Protein AF-A0A3N5KKI1-F1 (afdb_monomer)

Foldseek 3Di:
DQAPDDDDDAGPQHDPCSVLLVLLVQVQDPPDPDDDDDDDDPVVVVSSVVSVVVHDHQDPVRVVVVVVVVLVVCVVVAQPPHHRD

Mean predicted aligned error: 4.9 Å

Secondary structure (DSSP, 8-state):
--S-S-SSS--SS-SHHHHHHHHHHHHTSTT--------SSHHHHHHHHHHHHT-----HHHHHHHHHHHHHHHHHH-TBTB---

Sequence (85 aa):
VLGGPLKGPTPRLASPEDRQTSLRYAWGLEGLSVAIVGMRSPEELRQALAAARSFKPLDQAEMAAITERGKQLAAQWGPVRGPVA

Radius of gyration: 13.72 Å; Cα contacts (8 Å, |Δi|>4): 42; chains: 1; bounding box: 29×25×34 Å

pLDDT: mean 86.88, std 12.43, range [44.0, 97.56]

Structure (mmCIF, N/CA/C/O backbone):
data_AF-A0A3N5KKI1-F1
#
_entry.id   AF-A0A3N5KKI1-F1
#
loop_
_atom_site.group_PDB
_atom_site.id
_atom_site.type_symbol
_atom_site.label_atom_id
_atom_site.label_alt_id
_atom_site.label_comp_id
_atom_site.label_asym_id
_atom_site.label_entity_id
_atom_site.label_seq_id
_atom_site.pdbx_PDB_ins_code
_atom_site.Cartn_x
_atom_site.Cartn_y
_atom_site.Cartn_z
_atom_site.occupancy
_atom_site.B_iso_or_equiv
_atom_site.auth_seq_id
_atom_site.auth_comp_id
_atom_site.auth_asym_id
_atom_site.auth_atom_id
_atom_site.pdbx_PDB_model_num
ATOM 1 N N . VAL A 1 1 ? 1.704 -6.674 -3.965 1.00 44.00 1 VAL A N 1
ATOM 2 C CA . VAL A 1 1 ? 2.374 -6.448 -5.272 1.00 44.00 1 VAL A CA 1
ATOM 3 C C . VAL A 1 1 ? 2.345 -4.962 -5.595 1.00 44.00 1 VAL A C 1
ATOM 5 O O . VAL A 1 1 ? 1.359 -4.481 -6.142 1.00 44.00 1 VAL A O 1
ATOM 8 N N . LEU A 1 2 ? 3.400 -4.228 -5.247 1.00 47.66 2 LEU A N 1
ATOM 9 C CA . LEU A 1 2 ? 3.626 -2.889 -5.794 1.00 47.66 2 LEU A CA 1
ATOM 10 C C . LEU A 1 2 ? 4.416 -3.076 -7.095 1.00 47.66 2 LEU A C 1
ATOM 12 O O . LEU A 1 2 ? 5.566 -3.491 -7.055 1.00 47.66 2 LEU A O 1
ATOM 16 N N . GLY A 1 3 ? 3.773 -2.869 -8.250 1.00 53.00 3 GLY A N 1
ATOM 17 C CA . GLY A 1 3 ? 4.449 -2.938 -9.556 1.00 53.00 3 GLY A CA 1
ATOM 18 C C . GLY A 1 3 ? 4.341 -4.255 -10.340 1.00 53.00 3 GLY A C 1
ATOM 19 O O . GLY A 1 3 ? 5.325 -4.676 -10.928 1.00 53.00 3 GLY A O 1
ATOM 20 N N . GLY A 1 4 ? 3.161 -4.893 -10.385 1.00 52.31 4 GLY A N 1
ATOM 21 C CA . GLY A 1 4 ? 2.900 -6.054 -11.270 1.00 52.31 4 GLY A CA 1
ATOM 22 C C . GLY A 1 4 ? 3.239 -5.809 -12.755 1.00 52.31 4 GLY A C 1
ATOM 23 O O . GLY A 1 4 ? 3.572 -4.686 -13.122 1.00 52.31 4 GLY A O 1
ATOM 24 N N . PRO A 1 5 ? 3.099 -6.837 -13.608 1.00 51.06 5 PRO A N 1
ATOM 25 C CA . PRO A 1 5 ? 4.091 -7.227 -14.615 1.00 51.06 5 PRO A CA 1
ATOM 26 C C . PRO A 1 5 ? 4.709 -6.029 -15.345 1.00 51.06 5 PRO A C 1
ATOM 28 O O . PRO A 1 5 ? 4.096 -5.389 -16.199 1.00 51.06 5 PRO A O 1
ATOM 31 N N . LEU A 1 6 ? 5.951 -5.733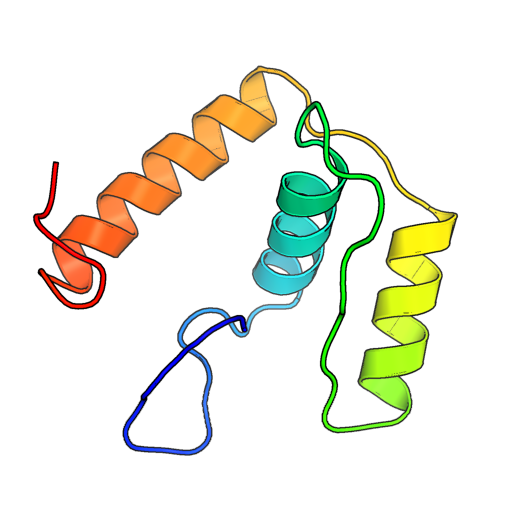 -14.982 1.00 60.28 6 LEU A N 1
ATOM 32 C CA . LEU A 1 6 ? 6.799 -4.764 -15.654 1.00 60.28 6 LEU A CA 1
ATOM 33 C C . LEU A 1 6 ? 7.857 -5.503 -16.460 1.00 60.28 6 LEU A C 1
ATOM 35 O O . LEU A 1 6 ? 8.371 -6.534 -16.030 1.00 60.28 6 LEU A O 1
ATOM 39 N N . LYS A 1 7 ? 8.222 -4.945 -17.615 1.00 57.44 7 LYS A N 1
ATOM 40 C CA . LYS A 1 7 ? 9.500 -5.280 -18.240 1.00 57.44 7 LYS A CA 1
ATOM 41 C C . LYS A 1 7 ? 10.596 -4.583 -17.430 1.00 57.44 7 LYS A C 1
ATOM 43 O O . LYS A 1 7 ? 10.699 -3.363 -17.482 1.00 57.44 7 LYS A O 1
ATOM 48 N N . GLY A 1 8 ? 11.390 -5.353 -16.690 1.00 65.06 8 GLY A N 1
ATOM 49 C CA . GLY A 1 8 ? 12.555 -4.857 -15.949 1.00 65.06 8 GLY A CA 1
ATOM 50 C C . GLY A 1 8 ? 12.436 -4.959 -14.421 1.00 65.06 8 GLY A C 1
ATOM 51 O O . GLY A 1 8 ? 11.381 -5.316 -13.899 1.00 65.06 8 GLY A O 1
ATOM 52 N N . PRO A 1 9 ? 13.531 -4.675 -13.692 1.00 65.75 9 PRO A N 1
ATOM 53 C CA . PRO A 1 9 ? 13.640 -4.943 -12.255 1.00 65.75 9 PRO A CA 1
ATOM 54 C C . PRO A 1 9 ? 12.981 -3.878 -11.363 1.00 65.75 9 PRO A C 1
ATOM 56 O O . PRO A 1 9 ? 12.859 -4.086 -10.156 1.00 65.75 9 PRO A O 1
ATOM 59 N N . THR A 1 10 ? 12.590 -2.733 -11.927 1.00 70.62 10 THR A N 1
ATOM 60 C CA . THR A 1 10 ? 12.145 -1.563 -11.161 1.00 70.62 10 THR A CA 1
ATOM 61 C C . THR A 1 10 ? 10.621 -1.536 -11.037 1.00 70.62 10 THR A C 1
ATOM 63 O O . THR A 1 10 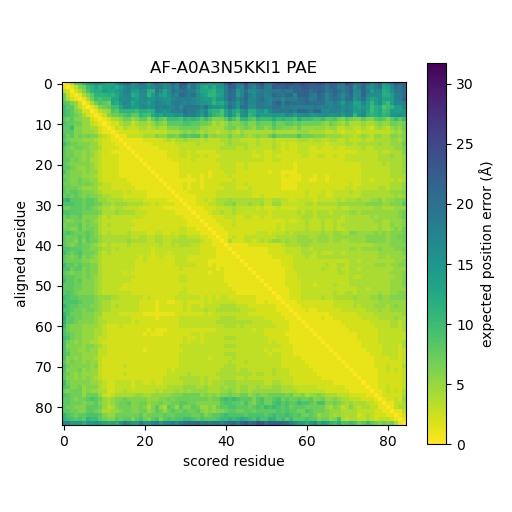? 9.944 -1.507 -12.065 1.00 70.62 10 THR A O 1
ATOM 66 N N . PRO A 1 11 ? 10.049 -1.506 -9.818 1.00 76.69 11 PRO A N 1
ATOM 67 C CA . PRO A 1 11 ? 8.606 -1.372 -9.632 1.00 76.69 11 PRO A CA 1
ATOM 68 C C . PRO A 1 11 ? 8.115 0.026 -10.048 1.00 76.69 11 PRO A C 1
ATOM 70 O O . PRO A 1 11 ? 8.843 1.005 -9.922 1.00 76.69 11 PRO A O 1
ATOM 73 N N . ARG A 1 12 ? 6.850 0.147 -10.491 1.00 81.69 12 ARG A N 1
ATOM 74 C CA . ARG A 1 12 ? 6.234 1.455 -10.835 1.00 81.69 12 ARG A CA 1
ATOM 75 C C . ARG A 1 12 ? 6.125 2.402 -9.635 1.00 81.69 12 ARG A C 1
ATOM 77 O O . ARG A 1 12 ? 6.033 3.607 -9.817 1.00 81.69 12 ARG A O 1
ATOM 84 N N . LEU A 1 13 ? 6.092 1.826 -8.435 1.00 86.50 13 LEU A N 1
ATOM 85 C CA . LEU A 1 13 ? 6.048 2.504 -7.147 1.00 86.50 13 LEU A CA 1
ATOM 86 C C . LEU A 1 13 ? 7.292 2.070 -6.374 1.00 86.50 13 LEU A C 1
ATOM 88 O O . LEU A 1 13 ? 7.337 0.955 -5.850 1.00 86.50 13 LEU A O 1
ATOM 92 N N . ALA A 1 14 ? 8.329 2.903 -6.397 1.00 81.56 14 ALA A N 1
ATOM 93 C CA . ALA A 1 14 ? 9.668 2.541 -5.926 1.00 81.56 14 ALA A CA 1
ATOM 94 C C . ALA A 1 14 ? 10.191 3.466 -4.822 1.00 81.56 14 ALA A C 1
ATOM 96 O O . ALA A 1 14 ? 11.122 3.090 -4.099 1.00 81.56 14 ALA A O 1
ATOM 97 N N . SER A 1 15 ? 9.619 4.665 -4.676 1.00 87.06 15 SER A N 1
ATOM 98 C CA . SER A 1 15 ? 10.127 5.631 -3.707 1.00 87.06 15 SER A CA 1
ATOM 99 C C . SER A 1 15 ? 9.877 5.148 -2.266 1.00 87.06 15 SER A C 1
ATOM 101 O O . 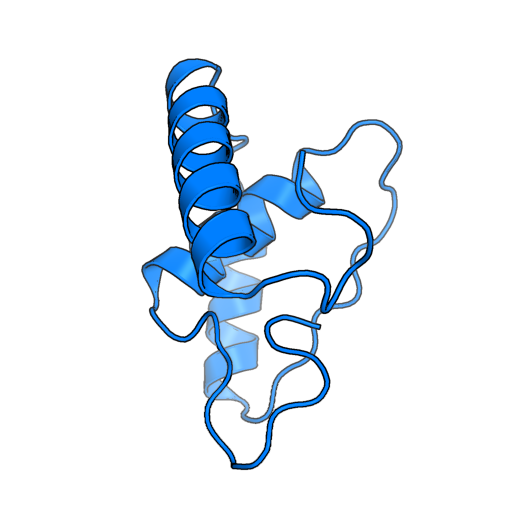SER A 1 15 ? 8.987 4.324 -2.018 1.00 87.06 15 SER A O 1
ATOM 103 N N . PRO A 1 16 ? 10.665 5.614 -1.280 1.00 85.62 16 PRO A N 1
ATOM 104 C CA . PRO A 1 16 ? 10.377 5.349 0.130 1.00 85.62 16 PRO A CA 1
ATOM 105 C C . PRO A 1 16 ? 8.965 5.798 0.534 1.00 85.62 16 PRO A C 1
ATOM 107 O O . PRO A 1 16 ? 8.271 5.076 1.249 1.00 85.62 16 PRO A O 1
ATOM 110 N N . GLU A 1 17 ? 8.526 6.943 0.011 1.00 88.62 17 GLU A N 1
ATOM 111 C CA . GLU A 1 17 ? 7.184 7.481 0.224 1.00 88.62 17 GLU A CA 1
ATOM 112 C C . GLU A 1 17 ? 6.107 6.564 -0.364 1.00 88.62 17 GLU A C 1
ATOM 114 O O . GLU A 1 17 ? 5.133 6.256 0.316 1.00 88.62 17 GLU A O 1
ATOM 119 N N . ASP A 1 18 ? 6.300 6.041 -1.579 1.00 89.88 18 ASP A N 1
ATOM 120 C CA . ASP A 1 18 ? 5.353 5.112 -2.201 1.00 89.88 18 ASP A CA 1
ATOM 121 C C . ASP A 1 18 ? 5.150 3.868 -1.343 1.00 89.88 18 ASP A C 1
ATOM 123 O O . ASP A 1 18 ? 4.025 3.396 -1.176 1.00 89.88 18 ASP A O 1
ATOM 127 N N . ARG A 1 19 ? 6.242 3.337 -0.785 1.00 87.50 19 ARG A N 1
ATOM 128 C CA . ARG A 1 19 ? 6.199 2.156 0.079 1.00 87.50 19 ARG A CA 1
ATOM 129 C C . ARG A 1 19 ? 5.445 2.450 1.369 1.00 87.50 19 ARG A C 1
ATOM 131 O O . ARG A 1 19 ? 4.537 1.697 1.712 1.00 87.50 19 ARG A O 1
ATOM 138 N N . GLN A 1 20 ? 5.767 3.548 2.048 1.00 89.44 20 GLN A N 1
ATOM 139 C CA . GLN A 1 20 ? 5.087 3.933 3.284 1.00 89.44 20 GLN A CA 1
ATOM 140 C C . GLN A 1 20 ? 3.596 4.206 3.048 1.00 89.44 20 GLN A C 1
ATOM 142 O O . GLN A 1 20 ? 2.750 3.662 3.759 1.00 89.44 20 GLN A O 1
ATOM 147 N N 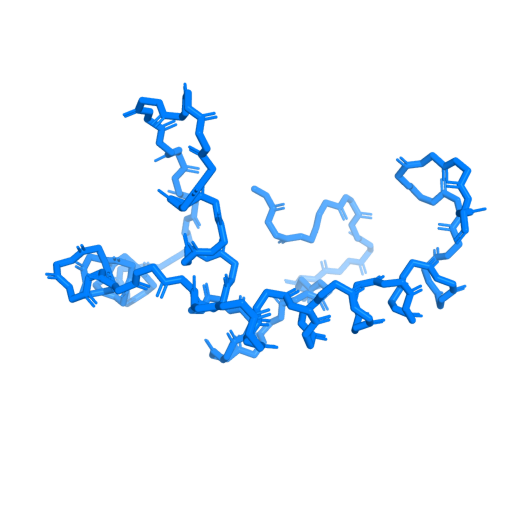. THR A 1 21 ? 3.267 4.992 2.026 1.00 92.50 21 THR A N 1
ATOM 148 C CA . THR A 1 21 ? 1.889 5.347 1.674 1.00 92.50 21 THR A CA 1
ATOM 149 C C . THR A 1 21 ? 1.078 4.124 1.265 1.00 92.50 21 THR A C 1
ATOM 151 O O . THR A 1 21 ? -0.053 3.969 1.716 1.00 92.50 21 THR A O 1
ATOM 154 N N . SER A 1 22 ? 1.657 3.203 0.489 1.00 92.06 22 SER A N 1
ATOM 155 C CA . SER A 1 22 ? 0.966 1.972 0.083 1.00 92.06 22 SER A CA 1
ATOM 156 C C . SER A 1 22 ? 0.643 1.060 1.266 1.00 92.06 22 SER A C 1
ATOM 158 O O . SER A 1 22 ? -0.434 0.467 1.304 1.00 92.06 22 SER A O 1
ATOM 160 N N . LEU A 1 23 ? 1.562 0.947 2.232 1.00 93.19 23 LEU A N 1
ATOM 161 C CA . LEU A 1 23 ? 1.327 0.179 3.456 1.00 93.19 23 LEU A CA 1
ATOM 162 C C . LEU A 1 23 ? 0.231 0.828 4.307 1.00 93.19 23 LEU A C 1
ATOM 164 O O . LEU A 1 23 ? -0.710 0.145 4.703 1.00 93.19 23 LEU A O 1
ATOM 168 N N . ARG A 1 24 ? 0.305 2.150 4.524 1.00 95.06 24 ARG A N 1
ATOM 169 C CA . ARG A 1 24 ? -0.715 2.898 5.279 1.00 95.06 24 ARG A CA 1
ATOM 170 C C . ARG A 1 24 ? -2.096 2.816 4.630 1.00 95.06 24 ARG A C 1
ATOM 172 O O . ARG A 1 24 ? -3.076 2.634 5.341 1.00 95.06 24 ARG A O 1
ATOM 179 N N . TYR A 1 25 ? -2.161 2.923 3.302 1.00 95.25 25 TYR A N 1
ATOM 180 C CA . TYR A 1 25 ? -3.398 2.768 2.540 1.00 95.25 25 TYR A CA 1
ATOM 181 C C . TYR A 1 25 ? -3.994 1.378 2.742 1.00 95.25 25 TYR A C 1
ATOM 183 O O . TYR A 1 25 ? -5.130 1.273 3.188 1.00 95.25 25 TYR A O 1
ATOM 191 N N . ALA A 1 26 ? -3.220 0.321 2.468 1.00 94.56 26 ALA A N 1
ATOM 192 C CA . ALA A 1 26 ? -3.713 -1.047 2.563 1.00 94.56 26 ALA A CA 1
ATOM 193 C C . ALA A 1 26 ? -4.209 -1.360 3.980 1.00 94.56 26 ALA A C 1
ATOM 195 O O . ALA A 1 26 ? -5.343 -1.789 4.146 1.00 94.56 26 ALA A O 1
ATOM 196 N N . TRP A 1 27 ? -3.397 -1.088 5.005 1.00 94.88 27 TRP A N 1
ATOM 197 C CA . TRP A 1 27 ? -3.759 -1.352 6.402 1.00 94.88 27 TRP A CA 1
ATOM 198 C C . TRP A 1 27 ? -4.901 -0.481 6.933 1.00 94.88 27 TRP A C 1
ATOM 200 O O . TRP A 1 27 ? -5.499 -0.831 7.944 1.00 94.88 27 TRP A O 1
ATOM 210 N N . GLY A 1 28 ? -5.208 0.638 6.273 1.00 94.50 28 GLY A N 1
ATOM 211 C CA . GLY A 1 28 ? -6.348 1.489 6.606 1.00 94.50 28 GLY A CA 1
ATOM 212 C C . GLY A 1 28 ? -7.677 1.042 5.989 1.00 94.50 28 GLY A C 1
ATOM 213 O O . GLY A 1 28 ? -8.696 1.659 6.288 1.00 94.50 28 GLY A O 1
ATOM 214 N N . LEU A 1 29 ? -7.692 0.018 5.127 1.00 93.69 29 LEU A N 1
ATOM 215 C CA . LEU A 1 29 ? -8.918 -0.458 4.486 1.00 93.69 29 LEU A CA 1
ATOM 216 C C . LEU A 1 29 ? -9.826 -1.179 5.486 1.00 93.69 29 LEU A C 1
ATOM 218 O O . LEU A 1 29 ? -9.416 -2.129 6.157 1.00 93.69 29 LEU A O 1
ATOM 222 N N . GLU A 1 30 ? -11.091 -0.766 5.526 1.00 94.06 30 GLU A N 1
ATOM 223 C CA . GLU A 1 30 ? -12.115 -1.444 6.311 1.00 94.06 30 GLU A CA 1
ATOM 224 C C . GLU A 1 30 ? -12.277 -2.901 5.846 1.00 94.06 30 GLU A C 1
ATOM 226 O O . GLU A 1 30 ? -12.308 -3.197 4.651 1.00 94.06 30 GLU A O 1
ATOM 231 N N . GLY A 1 31 ? -12.344 -3.827 6.804 1.00 94.06 31 G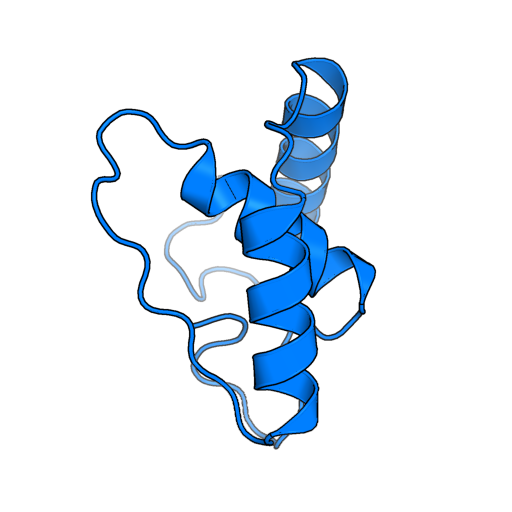LY A N 1
ATOM 232 C CA . GLY A 1 31 ? -12.481 -5.260 6.531 1.00 94.06 31 GLY A CA 1
ATOM 233 C C . GLY A 1 31 ? -11.178 -5.987 6.178 1.00 94.06 31 GLY A 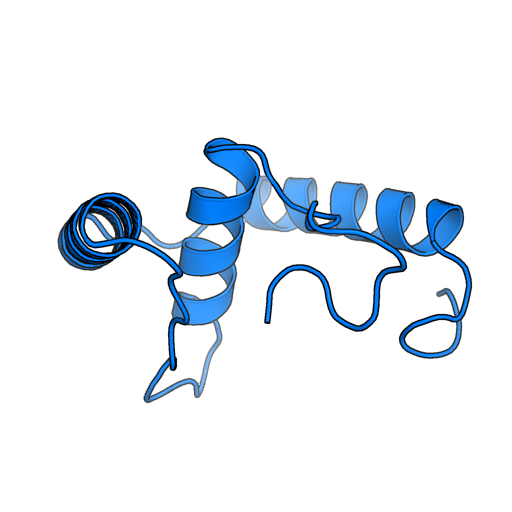C 1
ATOM 234 O O . GLY A 1 31 ? -11.195 -7.212 6.045 1.00 94.06 31 GLY A O 1
ATOM 235 N N . LEU A 1 32 ? -10.033 -5.299 6.074 1.00 94.69 32 LEU A N 1
ATOM 236 C CA . LEU A 1 32 ? -8.750 -5.972 5.872 1.00 94.69 32 LEU A CA 1
ATOM 237 C C . LEU A 1 32 ? -8.224 -6.560 7.191 1.00 94.69 32 LEU A C 1
ATOM 239 O O . LEU A 1 32 ? -7.762 -5.834 8.066 1.00 94.69 32 LEU A O 1
ATOM 243 N N . SER A 1 33 ? -8.230 -7.888 7.324 1.00 94.62 33 SER A N 1
ATOM 244 C CA . SER A 1 33 ? -7.684 -8.555 8.519 1.00 94.62 33 SER A CA 1
ATOM 245 C C . SER A 1 33 ? -6.177 -8.818 8.443 1.00 94.62 33 SER A C 1
ATOM 247 O O . SER A 1 33 ? -5.490 -8.777 9.459 1.00 94.62 33 SER A O 1
ATOM 249 N N . VAL A 1 34 ? -5.653 -9.125 7.251 1.00 94.25 34 VAL A N 1
ATOM 250 C CA . VAL A 1 34 ? -4.245 -9.501 7.048 1.00 94.25 34 VAL A CA 1
ATOM 251 C C . VAL A 1 34 ? -3.732 -8.914 5.736 1.00 94.25 34 VAL A C 1
ATOM 253 O O . VAL A 1 34 ? -4.367 -9.056 4.693 1.00 94.25 34 VAL A O 1
ATOM 256 N N . ALA A 1 35 ? -2.542 -8.312 5.774 1.00 92.56 35 ALA A N 1
ATOM 257 C CA . ALA A 1 35 ? -1.819 -7.855 4.592 1.00 92.56 35 ALA A CA 1
ATOM 258 C C . ALA A 1 35 ? -0.538 -8.673 4.390 1.00 92.56 35 ALA A C 1
ATOM 260 O O . ALA A 1 35 ? 0.336 -8.699 5.255 1.00 92.56 35 ALA A O 1
ATOM 261 N N . ILE A 1 36 ? -0.396 -9.298 3.220 1.00 92.06 36 ILE A N 1
ATOM 262 C CA . ILE A 1 36 ? 0.821 -10.026 2.843 1.00 92.06 36 ILE A CA 1
ATOM 263 C C . ILE A 1 36 ? 1.783 -9.050 2.156 1.00 92.06 36 ILE A C 1
ATOM 265 O O . ILE A 1 36 ? 1.532 -8.588 1.038 1.00 92.06 36 ILE A O 1
ATOM 269 N N . VAL A 1 37 ? 2.894 -8.737 2.824 1.00 90.12 37 VAL A N 1
ATOM 270 C CA . VAL A 1 37 ? 3.920 -7.807 2.329 1.00 90.12 37 VAL A CA 1
ATOM 271 C C . VAL A 1 37 ? 5.087 -8.599 1.739 1.00 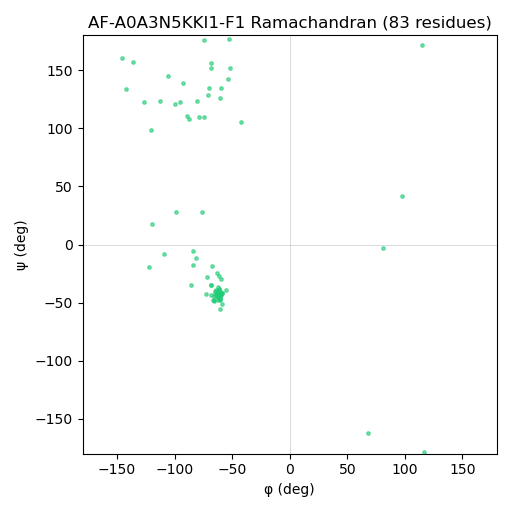90.12 37 VAL A C 1
ATOM 273 O O . VAL A 1 37 ? 5.708 -9.402 2.425 1.00 90.12 37 VAL A O 1
ATOM 276 N N . GLY A 1 38 ? 5.378 -8.379 0.455 1.00 87.00 38 GLY A N 1
ATOM 277 C CA . GLY A 1 38 ? 6.529 -8.980 -0.222 1.00 87.00 38 GLY A CA 1
ATOM 278 C C . GLY A 1 38 ? 7.752 -8.065 -0.173 1.00 87.00 38 GLY A C 1
ATOM 279 O O . GLY A 1 38 ? 7.619 -6.862 -0.395 1.00 87.00 38 GLY A O 1
ATOM 280 N N . MET A 1 39 ? 8.927 -8.646 0.060 1.00 86.88 39 MET A N 1
ATOM 281 C CA . MET A 1 39 ? 10.224 -7.964 0.069 1.00 86.88 39 MET A CA 1
ATOM 282 C C . MET A 1 39 ? 11.284 -8.787 -0.670 1.00 86.88 39 MET A C 1
ATOM 284 O O . MET A 1 39 ? 11.159 -10.007 -0.790 1.00 86.88 39 MET A O 1
ATOM 288 N N . ARG A 1 40 ? 12.338 -8.122 -1.147 1.00 86.31 40 ARG A N 1
ATOM 289 C CA . ARG A 1 40 ? 13.489 -8.734 -1.834 1.00 86.31 40 ARG A CA 1
ATOM 290 C C . ARG A 1 40 ? 14.770 -8.721 -0.999 1.00 86.31 40 ARG A C 1
ATOM 292 O O . ARG A 1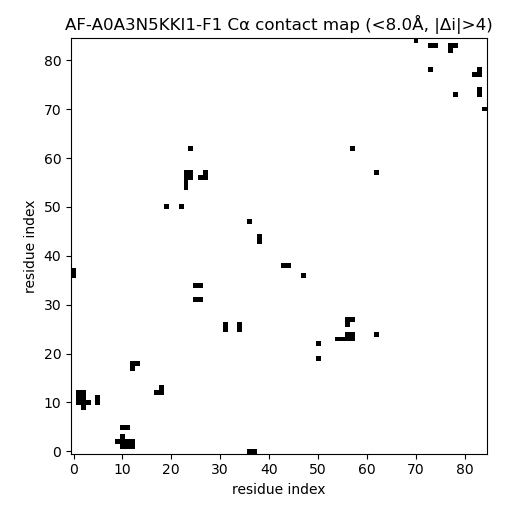 40 ? 15.756 -9.320 -1.418 1.00 86.31 40 ARG A O 1
ATOM 299 N N . SER A 1 41 ? 14.779 -8.040 0.149 1.00 88.50 41 SER A N 1
ATOM 300 C CA . SER A 1 41 ? 15.933 -8.003 1.051 1.00 88.50 41 SER A CA 1
ATOM 301 C C . SER A 1 41 ? 15.540 -7.932 2.535 1.00 88.50 41 SER A C 1
ATOM 303 O O . SER A 1 41 ? 14.421 -7.521 2.869 1.00 88.50 41 SER A O 1
ATOM 305 N N . PRO A 1 42 ? 16.457 -8.293 3.454 1.00 93.94 42 PRO A N 1
ATOM 306 C CA . PRO A 1 42 ? 16.259 -8.112 4.893 1.00 93.94 42 PRO A CA 1
ATOM 307 C C . PRO A 1 42 ? 16.048 -6.648 5.310 1.00 93.94 42 PRO A C 1
ATOM 309 O O . PRO A 1 42 ? 15.362 -6.366 6.291 1.00 93.94 42 PRO A O 1
ATOM 312 N N . GLU A 1 43 ? 16.625 -5.691 4.590 1.00 91.00 43 GLU A N 1
ATOM 313 C CA . GLU A 1 43 ? 16.474 -4.257 4.862 1.00 91.00 43 GLU A CA 1
ATOM 314 C C . GLU A 1 43 ? 15.039 -3.801 4.582 1.00 91.00 43 GLU A C 1
ATOM 316 O O . GLU A 1 43 ? 14.447 -3.108 5.411 1.00 91.00 43 GLU A O 1
ATOM 321 N N . GLU A 1 44 ? 14.453 -4.248 3.467 1.00 87.69 44 GLU A N 1
ATOM 322 C CA . GLU A 1 44 ? 13.046 -3.995 3.138 1.00 87.69 44 GLU A CA 1
ATOM 323 C C . GLU A 1 44 ? 12.107 -4.607 4.197 1.00 87.69 44 GLU A C 1
ATOM 325 O O . GLU A 1 44 ? 11.141 -3.959 4.604 1.00 87.69 44 GLU A O 1
ATOM 330 N N . LEU A 1 45 ? 12.429 -5.798 4.722 1.00 92.06 45 LEU A N 1
ATOM 331 C CA . LEU A 1 45 ? 11.690 -6.409 5.837 1.00 92.06 45 LEU A CA 1
ATOM 332 C C . LEU A 1 45 ? 11.729 -5.532 7.098 1.00 92.06 45 LEU A C 1
ATOM 334 O O . LEU A 1 45 ? 10.691 -5.286 7.712 1.00 92.06 45 LEU A O 1
ATOM 338 N N . ARG A 1 4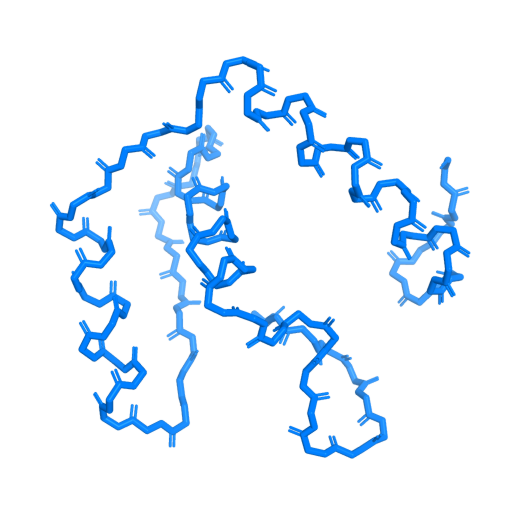6 ? 12.910 -5.036 7.490 1.00 93.62 46 ARG A N 1
ATOM 339 C CA . ARG A 1 46 ? 13.043 -4.163 8.673 1.00 93.62 46 ARG A CA 1
ATOM 340 C C . ARG A 1 46 ? 12.251 -2.866 8.508 1.00 93.62 46 ARG A C 1
ATOM 342 O O . ARG A 1 46 ? 11.622 -2.418 9.463 1.00 93.62 46 ARG A O 1
ATOM 349 N N . GLN A 1 47 ? 12.239 -2.294 7.304 1.00 89.50 47 GLN A N 1
ATOM 350 C CA . GLN A 1 47 ? 11.454 -1.096 6.988 1.00 89.50 47 GLN A CA 1
ATOM 351 C C . GLN A 1 47 ? 9.946 -1.363 7.069 1.00 89.50 47 GLN A C 1
ATOM 353 O O . GLN A 1 47 ? 9.224 -0.579 7.683 1.00 89.50 47 GLN A O 1
ATOM 358 N N . ALA A 1 48 ? 9.472 -2.484 6.519 1.00 90.56 48 ALA A N 1
ATOM 359 C CA . ALA A 1 48 ? 8.068 -2.881 6.623 1.00 90.56 48 ALA A CA 1
ATOM 360 C C . ALA A 1 48 ? 7.649 -3.133 8.083 1.00 90.56 48 ALA A C 1
ATOM 362 O O . ALA A 1 48 ? 6.582 -2.685 8.502 1.00 90.56 48 ALA A O 1
ATOM 363 N N . LEU A 1 49 ? 8.507 -3.782 8.880 1.00 93.75 49 LEU A N 1
ATOM 364 C CA . LEU A 1 49 ? 8.266 -4.012 10.307 1.00 93.75 49 LEU A CA 1
ATOM 365 C C . LEU A 1 49 ? 8.194 -2.698 11.094 1.00 93.75 49 LEU A C 1
ATOM 367 O O . LEU A 1 49 ? 7.314 -2.540 11.940 1.00 93.75 49 LEU A O 1
ATOM 371 N N . ALA A 1 50 ? 9.100 -1.757 10.822 1.00 93.19 50 ALA A N 1
ATOM 372 C CA . ALA A 1 50 ? 9.063 -0.435 11.436 1.00 93.19 50 ALA A CA 1
ATOM 373 C C . ALA A 1 50 ? 7.756 0.294 11.088 1.00 93.19 50 ALA A C 1
ATOM 375 O O . ALA A 1 50 ? 7.077 0.768 11.994 1.00 93.19 50 ALA A O 1
ATOM 376 N N . ALA A 1 51 ? 7.356 0.286 9.811 1.00 91.69 51 ALA A N 1
ATOM 377 C CA . ALA A 1 51 ? 6.109 0.897 9.358 1.00 91.69 51 ALA A CA 1
ATOM 378 C C . ALA A 1 51 ? 4.866 0.269 10.010 1.00 91.69 51 ALA A C 1
ATOM 380 O O . ALA A 1 51 ? 3.946 0.996 10.376 1.00 91.69 51 ALA A O 1
ATOM 381 N N . ALA A 1 52 ? 4.845 -1.058 10.185 1.00 93.25 52 ALA A N 1
ATOM 382 C CA . ALA A 1 52 ? 3.753 -1.760 10.863 1.00 93.25 52 ALA A CA 1
ATOM 383 C C . ALA A 1 52 ? 3.656 -1.369 12.344 1.00 93.25 52 ALA A C 1
ATOM 385 O O . ALA A 1 52 ? 2.566 -1.136 12.860 1.00 93.25 52 ALA A O 1
ATOM 386 N N . ARG A 1 53 ? 4.801 -1.258 13.030 1.00 95.62 53 ARG A N 1
ATOM 387 C CA . ARG A 1 53 ? 4.859 -0.851 14.444 1.00 95.62 53 ARG A CA 1
ATOM 388 C C . ARG A 1 53 ? 4.467 0.609 14.653 1.00 95.62 53 ARG A C 1
ATOM 390 O O . ARG A 1 53 ? 3.868 0.929 15.671 1.00 95.62 53 ARG A O 1
ATOM 397 N N . SER A 1 54 ? 4.809 1.482 13.709 1.00 94.69 54 SER A N 1
ATOM 398 C CA . SER A 1 54 ? 4.476 2.908 13.743 1.00 94.69 54 SER A CA 1
ATOM 399 C C . SER A 1 54 ? 3.248 3.238 12.890 1.00 94.69 54 SER A C 1
ATOM 401 O O . SER A 1 54 ? 3.172 4.334 12.327 1.00 94.69 54 SER A O 1
ATOM 403 N N . PHE A 1 55 ? 2.333 2.282 12.705 1.00 94.69 55 PHE A N 1
ATOM 404 C CA . PHE A 1 55 ? 1.198 2.472 11.815 1.00 94.69 55 PHE A CA 1
ATOM 405 C C . PHE A 1 55 ? 0.340 3.651 12.280 1.00 94.69 55 PHE A C 1
ATOM 407 O O . PHE A 1 55 ? -0.125 3.710 13.418 1.00 94.69 55 PHE A O 1
ATOM 414 N N . LYS A 1 56 ? 0.114 4.577 11.350 1.00 94.62 56 LYS A N 1
ATOM 415 C CA . LYS A 1 56 ? -0.838 5.669 11.486 1.00 94.62 56 LYS A CA 1
ATOM 416 C C . LYS A 1 56 ? -1.764 5.623 10.270 1.00 94.62 56 LYS A C 1
ATOM 418 O O . LYS A 1 56 ? -1.246 5.703 9.148 1.00 94.62 56 LYS A O 1
ATOM 423 N N . PRO A 1 57 ? -3.089 5.511 10.458 1.00 94.62 57 PRO A N 1
ATOM 424 C CA . PRO A 1 57 ? -4.042 5.632 9.363 1.00 94.62 57 PRO A CA 1
ATOM 425 C C . PRO A 1 57 ? -3.817 6.921 8.569 1.00 94.62 57 PRO A C 1
ATOM 427 O O . PRO A 1 57 ? -3.280 7.901 9.095 1.00 94.62 57 PRO A O 1
ATOM 430 N N . LEU A 1 58 ? -4.179 6.904 7.291 1.00 96.38 58 LEU A N 1
ATOM 431 C CA . LEU A 1 58 ? -4.258 8.133 6.506 1.00 96.38 58 LEU A CA 1
ATOM 432 C C . LEU A 1 58 ? -5.448 8.948 7.009 1.00 96.38 58 LEU A C 1
ATOM 434 O O . LEU A 1 58 ? -6.528 8.389 7.213 1.00 96.38 58 LEU A O 1
ATOM 438 N N . ASP A 1 59 ? -5.256 10.245 7.211 1.00 96.19 59 ASP A N 1
ATOM 439 C CA . ASP A 1 59 ? -6.387 11.142 7.416 1.00 96.19 59 ASP A CA 1
ATOM 440 C C . ASP A 1 59 ? -7.134 11.410 6.094 1.00 96.19 59 ASP A C 1
ATOM 442 O O . ASP A 1 59 ? -6.760 10.929 5.020 1.00 96.19 59 ASP A O 1
ATOM 446 N N . GLN A 1 60 ? -8.236 12.158 6.171 1.00 96.06 60 GLN A N 1
ATOM 447 C CA . GLN A 1 60 ? -9.068 12.444 5.001 1.00 96.06 60 GLN A CA 1
ATOM 448 C C . GLN A 1 60 ? -8.320 13.232 3.917 1.00 96.06 60 GLN A C 1
ATOM 450 O O . GLN A 1 60 ? -8.526 12.975 2.730 1.00 96.06 60 GLN A O 1
ATOM 455 N N . ALA A 1 61 ? -7.448 14.167 4.303 1.00 97.56 61 ALA A N 1
ATOM 456 C CA . ALA A 1 61 ? -6.686 14.976 3.358 1.00 97.56 61 ALA A CA 1
ATOM 457 C C . ALA A 1 61 ? -5.589 14.142 2.684 1.00 97.56 61 ALA A C 1
ATOM 459 O O . ALA A 1 61 ? -5.432 14.201 1.463 1.00 97.56 61 ALA A O 1
ATOM 460 N N . GLU A 1 62 ? -4.884 13.310 3.453 1.00 96.56 62 GLU A N 1
ATOM 461 C CA . GLU A 1 62 ? -3.905 12.358 2.932 1.00 96.56 62 GLU A CA 1
ATOM 462 C C . GLU A 1 62 ? -4.569 11.359 1.972 1.00 96.56 62 GLU A C 1
ATOM 464 O O . GLU A 1 62 ? -4.062 11.137 0.872 1.00 96.56 62 GLU A O 1
ATOM 469 N N . MET A 1 63 ? -5.730 10.802 2.344 1.00 96.44 63 MET A N 1
ATOM 470 C CA . MET A 1 63 ? -6.487 9.873 1.498 1.00 96.44 63 MET A CA 1
ATOM 471 C C . MET A 1 63 ? -6.938 10.526 0.183 1.00 96.44 63 MET A C 1
ATOM 473 O O . MET A 1 63 ? -6.800 9.927 -0.889 1.00 96.44 63 MET A O 1
ATOM 477 N N . ALA A 1 64 ? -7.436 11.765 0.238 1.00 96.81 64 ALA A N 1
ATOM 478 C CA . ALA A 1 64 ? -7.817 12.520 -0.953 1.00 96.81 64 ALA A CA 1
ATOM 479 C C . ALA A 1 64 ? -6.608 12.771 -1.871 1.00 96.81 64 ALA A C 1
ATOM 481 O O . ALA A 1 64 ? -6.675 12.506 -3.072 1.00 96.81 64 ALA A O 1
ATOM 482 N N . ALA A 1 65 ? -5.475 13.196 -1.305 1.00 96.50 65 ALA A N 1
ATOM 483 C CA . ALA A 1 65 ? -4.254 13.466 -2.062 1.00 96.50 65 ALA A CA 1
ATOM 484 C C . ALA A 1 65 ? -3.721 12.218 -2.786 1.00 96.50 65 ALA A C 1
ATOM 486 O O . ALA A 1 65 ? -3.383 12.281 -3.973 1.00 96.50 65 ALA A O 1
ATOM 487 N N . ILE A 1 66 ? -3.682 11.062 -2.112 1.00 95.38 66 ILE A N 1
ATOM 488 C CA . ILE A 1 66 ? -3.197 9.825 -2.743 1.00 95.38 66 ILE A CA 1
ATOM 489 C C . ILE A 1 66 ? -4.185 9.281 -3.777 1.00 95.38 66 ILE A C 1
ATOM 491 O O . ILE A 1 66 ? -3.761 8.649 -4.744 1.00 95.38 66 ILE A O 1
ATOM 495 N N . THR A 1 67 ? -5.481 9.556 -3.608 1.00 94.62 67 THR A N 1
ATOM 496 C CA . THR A 1 67 ? -6.518 9.191 -4.579 1.00 94.62 67 THR A CA 1
ATOM 497 C C . THR A 1 67 ? -6.339 9.983 -5.870 1.00 94.62 67 THR A C 1
ATOM 499 O O . THR A 1 67 ? -6.299 9.391 -6.948 1.00 94.62 67 THR A O 1
ATOM 502 N N . GLU A 1 68 ? -6.144 11.301 -5.777 1.00 96.12 68 GLU A N 1
ATOM 503 C CA . GLU A 1 68 ? -5.886 12.146 -6.950 1.00 96.12 68 GLU A CA 1
ATOM 504 C C . GLU A 1 68 ? -4.578 11.769 -7.651 1.00 96.12 68 GLU A C 1
ATOM 506 O O . GLU A 1 68 ? -4.548 11.592 -8.873 1.00 96.12 68 GLU A O 1
ATOM 511 N N . ARG A 1 69 ? -3.509 11.524 -6.885 1.00 94.31 69 ARG A N 1
ATOM 512 C CA . ARG A 1 69 ? -2.256 10.992 -7.439 1.00 94.31 69 ARG A CA 1
ATOM 513 C C . ARG A 1 69 ? -2.474 9.642 -8.132 1.00 94.31 69 ARG A C 1
ATOM 515 O O . ARG A 1 69 ? -1.929 9.406 -9.209 1.00 94.31 69 ARG A O 1
ATOM 522 N N . GLY A 1 70 ? -3.273 8.756 -7.539 1.00 91.75 70 GLY A N 1
ATOM 523 C CA . GLY A 1 70 ? -3.621 7.454 -8.104 1.00 91.75 70 GLY A CA 1
ATOM 524 C C . GLY A 1 70 ? -4.325 7.563 -9.458 1.00 91.75 70 GLY A C 1
ATOM 525 O O . GLY A 1 70 ? -3.942 6.858 -10.391 1.00 91.75 70 GLY A O 1
ATOM 526 N N . LYS A 1 71 ? -5.281 8.490 -9.599 1.00 93.12 71 LYS A N 1
ATOM 527 C CA . LYS A 1 71 ? -5.961 8.781 -10.877 1.00 93.12 71 LYS A CA 1
ATOM 528 C C . LYS A 1 71 ? -4.981 9.268 -11.946 1.00 93.12 71 LYS A C 1
ATOM 530 O O . LYS A 1 71 ? -4.988 8.765 -13.068 1.00 93.12 71 LYS A O 1
ATOM 535 N N . GLN A 1 72 ? -4.078 10.183 -11.586 1.00 93.31 72 GLN A N 1
ATOM 536 C CA . GLN A 1 72 ? -3.034 10.668 -12.499 1.00 93.31 72 GLN A CA 1
ATOM 537 C C . GLN A 1 72 ? -2.118 9.529 -12.971 1.00 93.31 72 GLN A C 1
ATOM 539 O O . GLN A 1 72 ? -1.813 9.425 -14.160 1.00 93.31 72 GLN A O 1
ATOM 544 N N . LEU A 1 73 ? -1.707 8.643 -12.057 1.00 89.94 73 LEU A N 1
ATOM 545 C CA . LEU A 1 73 ? -0.903 7.466 -12.391 1.00 89.94 73 LEU A CA 1
ATOM 546 C C . LEU A 1 73 ? -1.673 6.479 -13.276 1.00 89.94 73 LEU A C 1
ATOM 548 O O . LEU A 1 73 ? -1.097 5.944 -14.220 1.00 89.94 73 LEU A O 1
ATOM 552 N N . ALA A 1 74 ? -2.963 6.256 -13.017 1.00 90.12 74 ALA A N 1
ATOM 553 C CA . ALA A 1 74 ? -3.805 5.392 -13.842 1.00 90.12 74 ALA A CA 1
ATOM 554 C C . ALA A 1 74 ? -3.896 5.904 -15.289 1.00 90.12 74 ALA A C 1
ATOM 556 O O . ALA A 1 74 ? -3.694 5.124 -16.220 1.00 90.12 74 ALA A O 1
ATOM 557 N N . ALA A 1 75 ? -4.089 7.213 -15.481 1.00 91.31 75 ALA A N 1
ATOM 558 C CA . ALA A 1 75 ? -4.080 7.836 -16.805 1.00 91.31 75 ALA A CA 1
ATOM 559 C C . ALA A 1 75 ? -2.739 7.643 -17.535 1.00 91.31 75 ALA A C 1
ATOM 561 O O . ALA A 1 75 ? -2.719 7.298 -18.715 1.00 91.31 75 ALA A O 1
ATOM 562 N N . GLN A 1 76 ? -1.613 7.790 -16.828 1.00 89.75 76 GLN A N 1
ATOM 563 C CA . GLN A 1 76 ? -0.275 7.565 -17.394 1.00 89.75 76 GLN A CA 1
ATOM 564 C C . GLN A 1 76 ? -0.008 6.090 -17.719 1.00 89.75 76 GLN A C 1
ATOM 566 O O . GLN A 1 76 ? 0.714 5.770 -18.662 1.00 89.75 76 GLN A O 1
ATOM 571 N N . TRP A 1 77 ? -0.535 5.174 -16.908 1.00 87.12 77 TRP A N 1
ATOM 572 C CA . TRP A 1 77 ? -0.287 3.742 -17.052 1.00 87.12 77 TRP A CA 1
ATOM 573 C C . TRP A 1 77 ? -1.212 3.068 -18.061 1.00 87.12 77 TRP A C 1
ATOM 575 O O . TRP A 1 77 ? -0.878 1.971 -18.514 1.00 87.12 77 TRP A O 1
ATOM 585 N N . GLY A 1 78 ? -2.326 3.707 -18.418 1.00 86.94 78 GLY A N 1
ATOM 586 C CA . GLY A 1 78 ? -3.323 3.157 -19.327 1.00 86.94 78 GLY A CA 1
ATOM 587 C C . GLY A 1 78 ? -4.063 1.953 -18.724 1.00 86.94 78 GLY A C 1
ATOM 588 O O . GLY A 1 78 ? -4.014 1.726 -17.512 1.00 86.94 78 GLY A O 1
ATOM 589 N N . PRO A 1 79 ? -4.727 1.126 -19.550 1.00 86.88 79 PRO A N 1
ATOM 590 C CA . PRO A 1 79 ? -5.673 0.110 -19.084 1.00 86.88 79 PRO A CA 1
ATOM 591 C C . PRO A 1 79 ? -5.028 -1.159 -18.479 1.00 86.88 79 PRO A C 1
ATOM 593 O O . PRO A 1 79 ? -5.598 -2.247 -18.512 1.00 86.88 79 PRO A O 1
ATOM 596 N N . VAL A 1 80 ? -3.822 -1.052 -17.911 1.00 82.19 80 VAL A N 1
ATOM 597 C CA . VAL A 1 80 ? -3.025 -2.176 -17.375 1.00 82.19 80 VAL A CA 1
ATOM 598 C C . VAL A 1 80 ? -3.728 -2.910 -16.227 1.00 82.19 80 VAL A C 1
ATOM 600 O O . VAL A 1 80 ? -3.452 -4.085 -15.988 1.00 82.19 80 VAL A O 1
ATOM 603 N N . ARG A 1 81 ? -4.609 -2.227 -15.488 1.00 77.69 81 ARG A N 1
ATOM 604 C CA . ARG A 1 81 ? -5.339 -2.771 -14.328 1.00 77.69 81 ARG A CA 1
ATOM 605 C C . ARG A 1 81 ? -6.862 -2.746 -14.508 1.00 77.69 81 ARG A C 1
ATOM 607 O O . ARG A 1 81 ? -7.579 -2.885 -13.525 1.00 77.69 81 ARG A O 1
ATOM 614 N N . GLY A 1 82 ? -7.329 -2.598 -15.747 1.00 84.19 82 GLY A N 1
ATOM 615 C CA . GLY A 1 82 ? -8.732 -2.368 -16.094 1.00 84.19 82 GLY A CA 1
ATOM 616 C C . GLY A 1 82 ? -8.934 -1.009 -16.773 1.00 84.19 82 GLY A C 1
ATOM 617 O O . GLY A 1 82 ? -7.951 -0.303 -17.001 1.00 84.19 82 GLY A O 1
ATOM 618 N N . PRO A 1 83 ? -10.179 -0.644 -17.124 1.00 88.56 83 PRO A N 1
ATOM 619 C CA . PRO A 1 83 ? -10.491 0.662 -17.704 1.00 88.56 83 PRO A CA 1
ATOM 620 C C . PRO A 1 83 ? -9.978 1.817 -16.833 1.00 88.56 83 PRO A C 1
ATOM 622 O O . PRO A 1 83 ? -10.029 1.743 -15.606 1.00 88.56 83 PRO A O 1
ATOM 625 N N . VAL A 1 84 ? -9.489 2.882 -17.471 1.00 85.88 84 VAL A N 1
ATOM 626 C CA . VAL A 1 84 ? -9.114 4.125 -16.783 1.00 85.88 84 VAL A CA 1
ATOM 627 C C . VAL A 1 84 ? -10.399 4.920 -16.534 1.00 85.88 84 VAL A C 1
ATOM 629 O O . VAL A 1 84 ? -11.141 5.159 -17.485 1.00 85.88 84 VAL A O 1
ATOM 632 N N . ALA A 1 85 ? -10.671 5.261 -15.272 1.00 65.75 85 ALA A N 1
ATOM 633 C CA . ALA A 1 85 ? -11.822 6.059 -14.839 1.00 65.75 85 ALA A CA 1
ATOM 634 C C . ALA A 1 85 ? -11.458 7.539 -14.682 1.00 65.75 85 ALA A C 1
ATOM 636 O O . ALA A 1 85 ? -10.297 7.813 -14.293 1.00 65.75 85 ALA A O 1
#

Solvent-accessible surface area (backbone atoms only — not comparable to full-atom values): 5439 Å² total; per-residue (Å²): 125,74,43,70,96,55,96,68,95,71,41,86,54,69,50,73,64,48,53,55,52,51,51,31,51,57,74,54,40,87,91,64,85,78,83,85,82,85,70,94,46,74,66,52,47,54,52,52,51,50,49,62,75,66,64,59,69,66,51,73,67,57,47,50,52,54,49,54,52,47,47,55,49,36,64,74,61,43,60,80,88,46,85,68,123